Protein AF-X1IJT2-F1 (afdb_monomer)

Organism: NCBI:txid412755

Mean predicted aligned error: 4.29 Å

Nearest PDB structures (foldseek):
  3khc-assembly1_B  TM=4.965E-01  e=8.568E+00  Escherichia coli K-12
  6ptj-assembly1_5  TM=2.361E-01  e=4.503E+00  Saccharomyces cerevisiae
  6eyc-assembly1_5  TM=2.390E-01  e=5.367E+00  Saccharomyces cerevisiae S288C
  6xty-assembly1_4  TM=1.960E-01  e=7.189E+00  Homo sapiens

pLDDT: mean 89.98, std 10.16, range [47.41, 97.94]

Foldseek 3Di:
DWFQAKAKEWAWWAWKWWAFPPDPQIDIDGYDHPVPPDDDCCRPDNSVHTRDDDDPVGGTDMDTDGDPPPDPIDMDMDTDDDDDD

Solvent-accessible surface area (backbone atoms only —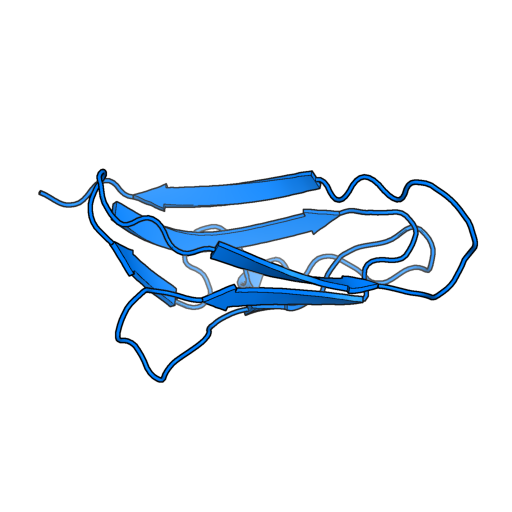 not comparable to full-atom values): 4932 Å² total; per-residue (Å²): 52,32,37,23,24,52,47,39,39,24,74,46,35,50,34,37,29,39,45,43,80,96,52,89,72,57,46,64,50,68,18,16,30,79,81,71,42,68,76,62,70,52,43,33,85,40,61,72,42,76,62,50,74,38,54,98,88,53,64,53,50,73,51,74,44,61,59,84,71,92,63,94,74,75,68,44,73,48,75,35,72,44,88,57,137

Structure (mmCIF, N/CA/C/O backbone):
data_AF-X1IJT2-F1
#
_entry.id   AF-X1IJT2-F1
#
loop_
_atom_site.group_PDB
_atom_site.id
_atom_site.type_symbol
_atom_site.label_atom_id
_atom_site.label_alt_id
_atom_site.label_comp_id
_atom_site.label_asym_id
_atom_site.label_entity_id
_atom_site.label_seq_id
_atom_site.pdbx_PDB_ins_code
_atom_site.Cartn_x
_atom_site.Cartn_y
_atom_site.Cartn_z
_atom_site.occupancy
_atom_site.B_iso_or_equiv
_atom_site.auth_seq_id
_atom_site.auth_comp_id
_atom_site.auth_asym_id
_atom_site.auth_atom_id
_atom_site.pdbx_PDB_model_num
ATOM 1 N N . TYR A 1 1 ? -11.327 1.355 9.375 1.00 97.12 1 TYR A N 1
ATOM 2 C CA . TYR A 1 1 ? -11.108 1.028 7.951 1.00 97.12 1 TYR A CA 1
ATOM 3 C C . TYR A 1 1 ? -10.199 -0.175 7.855 1.00 97.12 1 TYR A C 1
ATOM 5 O O . TYR A 1 1 ? -9.287 -0.288 8.660 1.00 97.12 1 TYR A O 1
ATOM 13 N N . GLN A 1 2 ? -10.439 -1.047 6.883 1.00 97.75 2 GLN A N 1
ATOM 14 C CA . GLN A 1 2 ? -9.550 -2.149 6.523 1.00 97.75 2 GLN A CA 1
ATOM 15 C C . GLN A 1 2 ? -8.938 -1.866 5.156 1.00 97.75 2 GLN A C 1
ATOM 17 O O . GLN A 1 2 ? -9.667 -1.523 4.222 1.00 97.75 2 GLN A O 1
ATOM 22 N N . VAL A 1 3 ? -7.624 -2.045 5.033 1.00 97.75 3 VAL A N 1
ATOM 23 C CA . VAL A 1 3 ? -6.968 -2.186 3.729 1.00 97.75 3 VAL A CA 1
ATOM 24 C C . VAL A 1 3 ? -7.074 -3.648 3.320 1.00 97.75 3 VAL A C 1
ATOM 26 O O . VAL A 1 3 ? -6.593 -4.521 4.039 1.00 97.75 3 VAL A O 1
ATOM 29 N N . VAL A 1 4 ? -7.693 -3.917 2.173 1.00 97.75 4 VAL A N 1
ATOM 30 C CA . VAL A 1 4 ? -7.857 -5.286 1.640 1.00 97.75 4 VAL A CA 1
ATOM 31 C C . VAL A 1 4 ? -7.172 -5.484 0.288 1.00 97.75 4 VAL A C 1
ATOM 33 O O . VAL A 1 4 ? -7.255 -6.541 -0.333 1.00 97.75 4 VAL A O 1
ATOM 36 N N . GLY A 1 5 ? -6.501 -4.450 -0.201 1.00 97.00 5 GLY A N 1
ATOM 37 C CA . GLY A 1 5 ? -5.770 -4.497 -1.451 1.00 97.00 5 GLY A CA 1
ATOM 38 C C . GLY A 1 5 ? -5.278 -3.123 -1.859 1.00 97.00 5 GLY A C 1
ATOM 39 O O . GLY A 1 5 ? -5.758 -2.095 -1.373 1.00 97.00 5 GLY A O 1
ATOM 40 N N . ALA A 1 6 ? -4.300 -3.105 -2.757 1.00 96.50 6 ALA A N 1
ATOM 41 C CA . ALA A 1 6 ? -3.806 -1.868 -3.337 1.00 96.50 6 ALA A CA 1
ATOM 42 C C . ALA A 1 6 ? -3.076 -2.098 -4.661 1.00 96.50 6 ALA A C 1
ATOM 44 O O . ALA A 1 6 ? -2.422 -3.117 -4.872 1.00 96.50 6 ALA A O 1
ATOM 45 N N . ARG A 1 7 ? -3.108 -1.108 -5.553 1.00 94.06 7 ARG A N 1
ATOM 46 C CA . ARG A 1 7 ? -2.270 -1.069 -6.757 1.00 94.06 7 ARG A CA 1
ATOM 47 C C . ARG A 1 7 ? -1.408 0.176 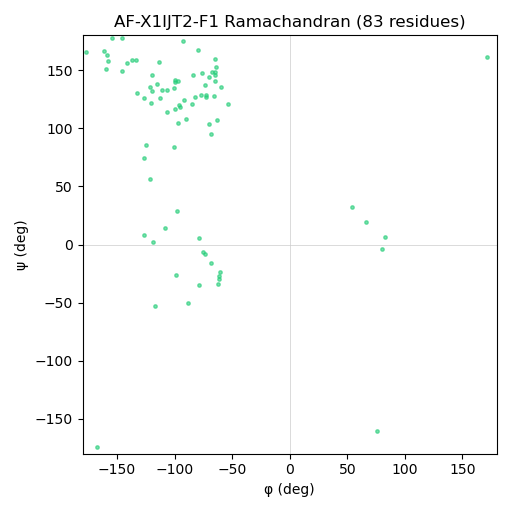-6.735 1.00 94.06 7 ARG A C 1
ATOM 49 O O . ARG A 1 7 ? -1.952 1.275 -6.765 1.00 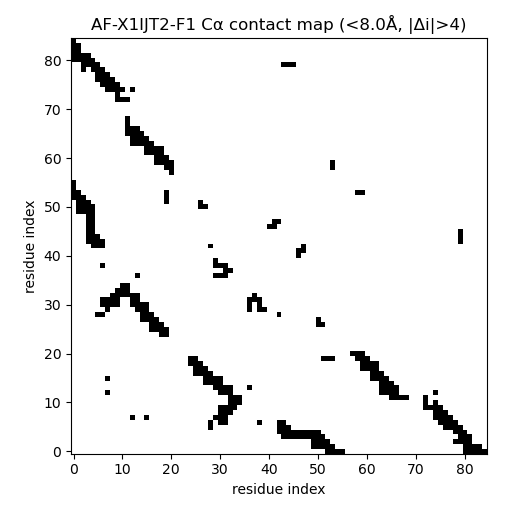94.06 7 ARG A O 1
ATOM 5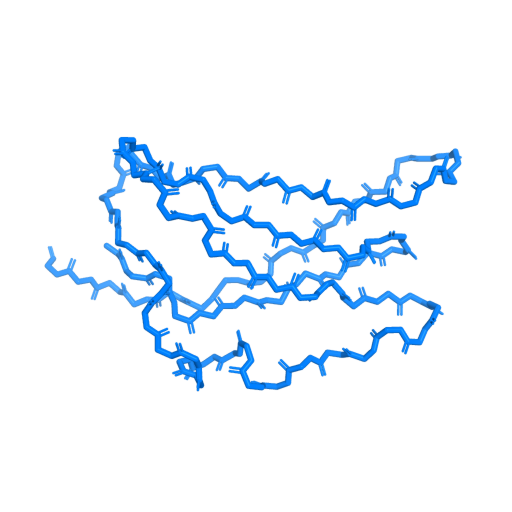6 N N . CYS A 1 8 ? -0.092 0.006 -6.780 1.00 92.94 8 CYS A N 1
ATOM 57 C CA . CYS A 1 8 ? 0.820 1.109 -7.046 1.00 92.94 8 CYS A CA 1
ATOM 58 C C . CYS A 1 8 ? 1.273 1.089 -8.511 1.00 92.94 8 CYS A C 1
ATOM 60 O O . CYS A 1 8 ? 1.624 0.030 -9.042 1.00 92.94 8 CYS A O 1
ATOM 62 N N . PHE A 1 9 ? 1.255 2.248 -9.164 1.00 91.25 9 PHE A N 1
ATOM 63 C CA . PHE A 1 9 ? 1.773 2.431 -10.513 1.00 91.25 9 PHE A CA 1
ATOM 64 C C . PHE A 1 9 ? 2.660 3.674 -10.596 1.00 91.25 9 PHE A C 1
ATOM 66 O O . PHE A 1 9 ? 2.255 4.743 -10.153 1.00 91.25 9 PHE A O 1
ATOM 73 N N . SER A 1 10 ? 3.856 3.524 -11.164 1.00 89.19 10 SER A N 1
ATOM 74 C CA . SER A 1 10 ? 4.801 4.614 -11.455 1.00 89.19 10 SER A CA 1
ATOM 75 C C . SER A 1 10 ? 5.814 4.153 -12.499 1.00 89.19 10 SER A C 1
ATOM 77 O O . SER A 1 10 ? 5.948 2.951 -12.726 1.00 89.19 10 SER A O 1
ATOM 79 N N . ALA A 1 11 ? 6.589 5.063 -13.093 1.00 87.69 11 ALA A N 1
ATOM 80 C CA . ALA A 1 11 ? 7.598 4.683 -14.082 1.00 87.69 11 ALA A CA 1
ATOM 81 C C . ALA A 1 11 ? 8.686 3.766 -13.494 1.00 87.69 11 ALA A C 1
ATOM 83 O O . ALA A 1 11 ? 9.158 2.869 -14.193 1.00 87.69 11 ALA A O 1
ATOM 84 N N . THR A 1 12 ? 9.056 3.953 -12.219 1.00 87.81 12 THR A N 1
ATOM 85 C CA . THR A 1 12 ? 10.172 3.213 -11.604 1.00 87.81 12 THR A CA 1
ATOM 86 C C . THR A 1 12 ? 9.835 2.484 -10.307 1.00 87.81 12 THR A C 1
ATOM 88 O O . THR A 1 12 ? 10.736 1.958 -9.651 1.00 87.81 12 THR A O 1
ATOM 91 N N . VAL A 1 13 ? 8.559 2.416 -9.916 1.00 89.50 13 VAL A N 1
ATOM 92 C CA . VAL A 1 13 ? 8.173 1.711 -8.687 1.00 89.50 13 VAL A CA 1
ATOM 93 C C . VAL A 1 13 ? 8.468 0.213 -8.795 1.00 89.50 13 VAL A C 1
ATOM 95 O O . VAL A 1 13 ? 8.267 -0.406 -9.842 1.00 89.50 13 VAL A O 1
ATO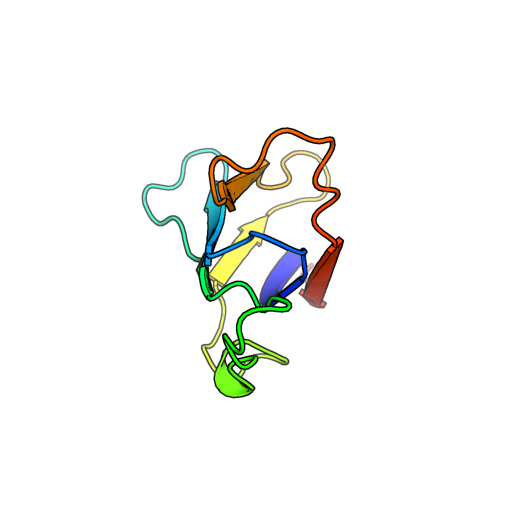M 98 N N . VAL A 1 14 ? 8.949 -0.361 -7.694 1.00 89.75 14 VAL A N 1
ATOM 99 C CA . VAL A 1 14 ? 9.257 -1.789 -7.556 1.00 89.75 14 VAL A CA 1
ATOM 100 C C . VAL A 1 14 ? 8.373 -2.414 -6.482 1.00 89.75 14 VAL A C 1
ATOM 102 O O . VAL A 1 14 ? 7.683 -3.395 -6.744 1.00 89.75 14 VAL A O 1
ATOM 105 N N . LEU A 1 15 ? 8.351 -1.828 -5.283 1.00 92.56 15 LEU A N 1
ATOM 106 C CA . LEU A 1 15 ? 7.569 -2.310 -4.141 1.00 92.56 15 LEU A CA 1
ATOM 107 C C . LEU A 1 15 ? 6.895 -1.145 -3.429 1.00 92.56 15 LEU A C 1
ATOM 109 O O . LEU A 1 15 ? 7.357 -0.006 -3.492 1.00 92.56 15 LEU A O 1
ATOM 113 N N . PHE A 1 16 ? 5.850 -1.457 -2.678 1.00 94.56 16 PHE A N 1
ATOM 114 C CA . PHE A 1 16 ? 5.278 -0.549 -1.697 1.00 94.56 16 PHE A CA 1
ATOM 115 C C . PHE A 1 16 ? 4.852 -1.326 -0.454 1.00 94.56 16 PHE A C 1
ATOM 117 O O . PHE A 1 16 ? 4.578 -2.526 -0.533 1.00 94.56 16 PHE A O 1
ATOM 124 N N . ARG A 1 17 ? 4.776 -0.647 0.690 1.00 97.12 17 ARG A N 1
ATOM 125 C CA . ARG A 1 17 ? 4.234 -1.218 1.930 1.00 97.12 17 ARG A CA 1
ATOM 126 C C . ARG A 1 17 ? 3.505 -0.172 2.757 1.00 97.12 17 ARG A C 1
ATOM 128 O O . ARG A 1 17 ? 3.896 0.992 2.767 1.00 97.12 17 ARG A O 1
ATOM 135 N N . PHE A 1 18 ? 2.497 -0.613 3.492 1.00 97.81 18 PHE A N 1
ATOM 136 C CA . PHE A 1 18 ? 1.840 0.171 4.527 1.00 97.81 18 PHE A CA 1
ATOM 137 C C . PHE A 1 18 ? 2.608 0.065 5.837 1.00 97.81 18 PHE A C 1
ATOM 139 O O . PHE A 1 18 ? 3.155 -0.986 6.178 1.00 97.81 18 PHE A O 1
ATOM 146 N N . VAL A 1 19 ? 2.605 1.155 6.593 1.00 97.75 19 VAL A N 1
ATOM 147 C CA . VAL A 1 19 ? 3.208 1.239 7.920 1.00 97.75 19 VAL A CA 1
ATOM 148 C C . VAL A 1 19 ? 2.135 1.719 8.902 1.00 97.75 19 VAL A C 1
ATOM 150 O O . VAL A 1 19 ? 2.000 2.923 9.126 1.00 97.75 19 VAL A O 1
ATOM 153 N N . PRO A 1 20 ? 1.318 0.799 9.449 1.00 97.00 20 PRO A N 1
ATOM 154 C CA . PRO A 1 20 ? 0.335 1.139 10.470 1.00 97.00 20 PRO A CA 1
ATOM 155 C C . PRO A 1 20 ? 1.024 1.552 11.775 1.00 97.00 20 PRO A C 1
ATOM 157 O O . PRO A 1 20 ? 2.116 1.082 12.103 1.00 97.00 20 PRO A O 1
ATOM 160 N N . ILE A 1 21 ? 0.395 2.458 12.519 1.00 96.50 21 ILE A N 1
ATOM 161 C CA . ILE A 1 21 ? 0.948 2.990 13.767 1.00 96.50 21 ILE A CA 1
ATOM 162 C C . ILE A 1 21 ? 0.866 1.915 14.856 1.00 96.50 21 ILE A C 1
ATOM 164 O O . ILE A 1 21 ? -0.196 1.357 15.096 1.00 96.50 21 ILE A O 1
ATOM 168 N N . GLY A 1 22 ? 1.987 1.640 15.528 1.00 93.75 22 GLY A N 1
ATOM 169 C CA . GLY A 1 22 ? 2.048 0.670 16.630 1.00 93.75 22 GLY A CA 1
ATOM 170 C C . GLY A 1 22 ? 2.131 -0.799 16.203 1.00 93.75 22 GLY A C 1
ATOM 171 O O . GLY A 1 22 ? 2.334 -1.654 17.059 1.00 93.75 22 GLY A O 1
ATOM 172 N N . GLU A 1 23 ? 2.058 -1.094 14.903 1.00 93.00 23 GLU A N 1
ATOM 173 C CA . GLU A 1 23 ? 2.055 -2.463 14.385 1.00 93.00 23 GLU A CA 1
ATOM 174 C C . GLU A 1 23 ? 3.428 -2.912 13.872 1.00 93.00 23 GLU A C 1
ATOM 176 O O . GLU A 1 23 ? 4.163 -2.177 13.200 1.00 93.00 23 GLU A O 1
ATOM 181 N N . ALA A 1 24 ? 3.771 -4.171 14.154 1.00 93.94 24 ALA A N 1
ATOM 182 C CA . ALA A 1 24 ? 4.988 -4.792 13.634 1.00 93.94 24 ALA A CA 1
ATOM 183 C C . ALA A 1 24 ? 4.826 -5.243 12.172 1.00 93.94 24 ALA A C 1
A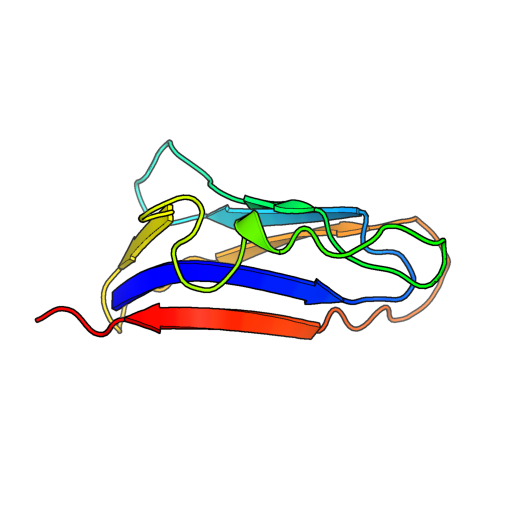TOM 185 O O . ALA A 1 24 ? 5.779 -5.179 11.391 1.00 93.94 24 ALA A O 1
ATOM 186 N N . HIS A 1 25 ? 3.625 -5.690 11.794 1.00 94.62 25 HIS A N 1
ATOM 187 C CA . HIS A 1 25 ? 3.336 -6.166 10.446 1.00 94.62 25 HIS A CA 1
ATOM 188 C C . HIS A 1 25 ? 3.162 -4.990 9.473 1.00 94.62 25 HIS A C 1
ATOM 190 O O . HIS A 1 25 ? 2.403 -4.057 9.728 1.00 94.62 25 HIS A O 1
ATOM 196 N N . ARG A 1 26 ? 3.880 -5.033 8.344 1.00 96.56 26 ARG A N 1
ATOM 197 C CA . ARG A 1 26 ? 3.929 -3.958 7.337 1.00 96.56 26 ARG A CA 1
ATOM 198 C C . ARG A 1 26 ? 3.595 -4.521 5.956 1.00 96.56 26 ARG A C 1
ATOM 200 O O . ARG A 1 26 ? 4.509 -4.763 5.163 1.00 96.56 26 ARG A O 1
ATOM 207 N N . PRO A 1 27 ? 2.311 -4.822 5.706 1.00 96.50 27 PRO A N 1
ATOM 208 C CA . PRO A 1 27 ? 1.865 -5.480 4.484 1.00 96.50 27 PRO A CA 1
ATOM 209 C C . PRO A 1 27 ? 2.136 -4.601 3.265 1.00 96.50 27 PRO A C 1
ATOM 211 O O . PRO A 1 27 ? 2.152 -3.373 3.352 1.00 96.50 27 PRO A O 1
ATOM 214 N N . GLY A 1 28 ? 2.309 -5.219 2.106 1.00 95.56 28 GLY A N 1
ATOM 215 C CA . GLY A 1 28 ? 2.646 -4.511 0.883 1.00 95.56 28 GLY A CA 1
ATOM 216 C C . GLY A 1 28 ? 2.489 -5.378 -0.351 1.00 95.56 28 GLY A C 1
ATOM 217 O O . GLY A 1 28 ? 2.020 -6.513 -0.274 1.00 95.56 28 GLY A O 1
ATOM 218 N N . GLY A 1 29 ? 2.901 -4.839 -1.491 1.00 94.00 29 GLY A N 1
ATOM 219 C CA . GLY A 1 29 ? 2.790 -5.532 -2.766 1.00 94.00 29 GLY A CA 1
ATOM 220 C C . GLY A 1 29 ? 3.823 -5.078 -3.786 1.00 94.00 29 GLY A C 1
ATOM 221 O O . GLY A 1 29 ? 4.619 -4.163 -3.546 1.00 94.00 29 GLY A O 1
ATOM 222 N N . LEU A 1 30 ? 3.789 -5.731 -4.948 1.00 92.88 30 LEU A N 1
ATOM 223 C CA . LEU A 1 30 ? 4.578 -5.304 -6.095 1.00 92.88 30 LEU A CA 1
ATOM 224 C C . LEU A 1 30 ? 3.967 -4.036 -6.696 1.00 92.88 30 LEU A C 1
ATOM 226 O O . LEU A 1 30 ? 2.745 -3.913 -6.851 1.00 92.88 30 LEU A O 1
ATOM 230 N N . GLY A 1 31 ? 4.834 -3.093 -7.046 1.00 91.19 31 GLY A N 1
ATOM 231 C CA . GLY A 1 31 ? 4.477 -1.975 -7.904 1.00 91.19 31 GLY A CA 1
ATOM 232 C C . GLY A 1 31 ? 4.383 -2.432 -9.357 1.00 91.19 31 GLY A C 1
ATOM 233 O O . GLY A 1 31 ? 5.106 -3.325 -9.779 1.00 91.19 31 GLY A O 1
ATOM 234 N N . SER A 1 32 ? 3.495 -1.811 -10.125 1.00 89.12 32 SER A N 1
ATOM 235 C CA . SER A 1 32 ? 3.452 -1.972 -11.581 1.00 89.12 32 SER A CA 1
ATOM 236 C C . SER A 1 32 ? 4.134 -0.793 -12.263 1.00 89.12 32 SER A C 1
ATOM 238 O O . SER A 1 32 ? 3.998 0.337 -11.797 1.00 89.12 32 SER A O 1
ATOM 240 N N . ASN A 1 33 ? 4.876 -1.034 -13.341 1.00 85.00 33 ASN A N 1
ATOM 241 C CA . ASN A 1 33 ? 5.675 0.010 -13.984 1.00 85.00 33 ASN A CA 1
ATOM 242 C C . ASN A 1 33 ? 5.761 -0.149 -15.509 1.00 85.00 33 ASN A C 1
ATOM 244 O O . ASN A 1 33 ? 5.209 -1.086 -16.083 1.00 85.00 33 ASN A O 1
ATOM 248 N N . LEU A 1 34 ? 6.445 0.796 -16.163 1.00 76.94 34 LEU A N 1
ATOM 249 C CA . LEU A 1 34 ? 6.667 0.799 -17.617 1.00 76.94 34 LEU A CA 1
ATOM 250 C C . LEU A 1 34 ? 7.702 -0.245 -18.079 1.00 76.94 34 LEU A C 1
ATOM 252 O O . LEU A 1 34 ? 7.873 -0.441 -19.277 1.00 76.94 34 LEU A O 1
ATOM 256 N N . LEU A 1 35 ? 8.388 -0.905 -17.142 1.00 70.25 35 LEU A N 1
ATOM 257 C CA . LEU A 1 35 ? 9.407 -1.931 -17.380 1.00 70.25 35 LEU A CA 1
ATOM 258 C C . LEU A 1 35 ? 8.830 -3.353 -17.253 1.00 70.25 35 LEU A C 1
ATOM 260 O O . LEU A 1 35 ? 9.541 -4.284 -16.883 1.00 70.25 35 LEU A O 1
ATOM 264 N N . ASP A 1 36 ? 7.539 -3.516 -17.548 1.00 68.31 36 ASP A N 1
ATOM 265 C CA . ASP A 1 36 ? 6.831 -4.802 -17.573 1.00 68.31 36 ASP A CA 1
ATOM 266 C C . ASP A 1 36 ? 6.670 -5.525 -16.220 1.00 68.31 36 ASP A C 1
ATOM 268 O O . ASP A 1 36 ? 6.317 -6.710 -16.189 1.00 68.31 36 ASP A O 1
ATOM 272 N N . ILE A 1 37 ? 6.806 -4.837 -15.074 1.00 69.44 37 ILE A N 1
ATOM 273 C CA . ILE A 1 37 ? 6.288 -5.413 -13.821 1.00 69.44 37 ILE A CA 1
ATOM 274 C C . ILE A 1 37 ? 4.758 -5.383 -13.877 1.00 69.44 37 ILE A C 1
ATOM 276 O O . ILE A 1 37 ? 4.113 -4.341 -13.721 1.00 69.44 37 ILE A O 1
ATOM 280 N N . LYS A 1 38 ? 4.172 -6.555 -14.137 1.00 71.19 38 LYS A N 1
ATOM 281 C CA . LYS A 1 38 ? 2.723 -6.732 -14.237 1.00 71.19 38 LYS A CA 1
ATOM 282 C C . LYS A 1 38 ? 2.064 -6.582 -12.871 1.00 71.19 38 LYS A C 1
ATOM 284 O O . LYS A 1 38 ? 2.597 -6.991 -11.843 1.00 71.19 38 LYS A O 1
ATOM 289 N N . THR A 1 39 ? 0.869 -6.000 -12.880 1.00 70.06 39 THR A N 1
ATOM 290 C CA . THR A 1 39 ? -0.003 -5.962 -11.705 1.00 70.06 39 THR A CA 1
ATOM 291 C C . THR A 1 39 ? -0.340 -7.386 -11.262 1.00 70.06 39 THR A C 1
ATOM 293 O O . THR A 1 39 ? -0.657 -8.229 -12.098 1.00 70.06 39 THR A O 1
ATOM 296 N N . ILE A 1 40 ? -0.276 -7.653 -9.956 1.00 84.75 40 ILE A N 1
ATOM 297 C CA . ILE A 1 40 ? -0.751 -8.913 -9.379 1.00 84.75 40 ILE A CA 1
ATOM 298 C C . ILE A 1 40 ? -2.218 -8.727 -9.005 1.00 84.75 40 ILE A C 1
ATOM 300 O O . ILE A 1 40 ? -2.524 -8.055 -8.025 1.00 84.75 40 ILE A O 1
ATOM 304 N N . ASP A 1 41 ? -3.132 -9.343 -9.749 1.00 88.25 41 ASP A N 1
ATOM 305 C CA . ASP A 1 41 ? -4.571 -9.194 -9.491 1.00 88.25 41 ASP A CA 1
ATOM 306 C C . ASP A 1 41 ? -4.979 -9.693 -8.099 1.00 88.25 41 ASP A C 1
ATOM 308 O O . ASP A 1 41 ? -5.878 -9.134 -7.477 1.00 88.25 41 ASP A O 1
ATOM 312 N N . LEU A 1 42 ? -4.259 -10.678 -7.554 1.00 91.88 42 LEU A N 1
ATOM 313 C CA . LEU A 1 42 ? -4.513 -11.205 -6.212 1.00 91.88 42 LEU A CA 1
ATOM 314 C C . LEU A 1 42 ? -4.332 -10.142 -5.112 1.00 91.88 42 LEU A C 1
ATOM 316 O O . LEU A 1 42 ? -4.984 -10.218 -4.076 1.00 91.88 42 LEU A O 1
ATOM 320 N N . GLN A 1 43 ? -3.497 -9.121 -5.338 1.00 95.00 43 GLN A N 1
ATOM 321 C CA . GLN A 1 43 ? -3.256 -8.045 -4.368 1.00 95.00 43 GLN A CA 1
ATOM 322 C C . GLN A 1 43 ? -4.389 -6.991 -4.349 1.00 95.00 43 GLN A C 1
ATOM 324 O O . GLN A 1 43 ? -4.275 -5.959 -3.685 1.00 95.00 43 GLN A O 1
ATOM 329 N N . ARG A 1 44 ? -5.470 -7.229 -5.103 1.00 94.69 44 ARG A N 1
ATOM 330 C CA . ARG A 1 44 ? -6.643 -6.361 -5.235 1.00 94.69 44 ARG A CA 1
ATOM 331 C C . ARG A 1 44 ? -7.883 -7.002 -4.640 1.00 94.69 44 ARG A C 1
ATOM 333 O O . ARG A 1 44 ? -7.985 -8.222 -4.545 1.00 94.69 44 ARG A O 1
ATOM 340 N N . SER A 1 45 ? -8.844 -6.156 -4.284 1.00 94.56 45 SER A N 1
ATOM 341 C CA . SER A 1 45 ? -10.224 -6.556 -3.990 1.00 94.56 45 SER A CA 1
ATOM 342 C C . SER A 1 45 ? -10.351 -7.667 -2.933 1.00 94.56 45 SER A C 1
ATOM 344 O O . SER A 1 45 ? -11.263 -8.484 -3.009 1.00 94.56 45 SER A O 1
ATOM 346 N N . GLY A 1 46 ? -9.446 -7.715 -1.947 1.00 95.19 46 GLY A N 1
ATOM 347 C CA . GLY A 1 46 ? -9.467 -8.716 -0.877 1.00 95.19 46 GLY A CA 1
ATOM 348 C C . GLY A 1 46 ? -8.849 -10.070 -1.219 1.00 95.19 46 GLY A C 1
ATOM 349 O O . GLY A 1 46 ? -8.909 -10.968 -0.383 1.00 95.19 46 GLY A O 1
ATOM 350 N N . GLY A 1 47 ? -8.225 -10.240 -2.391 1.00 95.19 47 GLY A N 1
ATOM 351 C CA . GLY A 1 47 ? -7.658 -11.527 -2.817 1.00 95.19 47 GLY A CA 1
ATOM 352 C C . GLY A 1 47 ? -6.565 -12.088 -1.894 1.00 95.19 47 GLY A C 1
ATOM 353 O O . GLY A 1 47 ? -6.381 -13.301 -1.836 1.00 95.19 47 GLY A O 1
ATOM 354 N N . LEU A 1 48 ? -5.887 -11.226 -1.126 1.00 95.56 48 LEU A N 1
ATOM 355 C CA . LEU A 1 48 ? -4.896 -11.594 -0.102 1.00 95.56 48 LEU A CA 1
ATOM 356 C C . LEU A 1 48 ? -5.394 -11.383 1.342 1.00 95.56 48 LEU A C 1
ATOM 358 O O . LEU A 1 48 ? -4.597 -11.399 2.277 1.00 95.56 48 LEU A O 1
ATOM 362 N N . GLY A 1 49 ? -6.698 -11.180 1.539 1.00 96.12 49 GLY A N 1
ATOM 363 C CA . GLY A 1 49 ? -7.285 -10.906 2.851 1.00 96.12 49 GLY A CA 1
ATOM 364 C C . GLY A 1 49 ? -7.042 -9.479 3.355 1.00 96.12 49 GLY A C 1
ATOM 365 O O . GLY A 1 49 ? -6.774 -8.560 2.580 1.00 96.12 49 GLY A O 1
ATOM 366 N N . VAL A 1 50 ? -7.179 -9.287 4.670 1.00 97.31 50 VAL A N 1
ATOM 367 C CA . VAL A 1 50 ? -6.994 -7.988 5.339 1.00 97.31 50 VAL A CA 1
ATOM 368 C C . VAL A 1 50 ? -5.511 -7.740 5.586 1.00 97.31 50 VAL A C 1
ATOM 370 O O . VAL A 1 50 ? -4.818 -8.570 6.168 1.00 97.31 50 VAL A O 1
ATOM 373 N N . TRP A 1 51 ? -5.023 -6.586 5.143 1.00 97.06 51 TRP A N 1
ATOM 374 C CA . TRP A 1 51 ? -3.620 -6.200 5.262 1.00 97.06 51 TRP A CA 1
ATOM 375 C C . TRP A 1 51 ? -3.374 -5.493 6.593 1.00 97.06 51 TRP A C 1
ATOM 377 O O . TRP A 1 51 ? -2.456 -5.850 7.333 1.00 97.06 51 TRP A O 1
ATOM 387 N N . CYS A 1 52 ? -4.207 -4.500 6.902 1.00 96.81 52 CYS A N 1
ATOM 388 C CA . CYS A 1 52 ? -4.203 -3.789 8.174 1.00 96.81 52 CYS A CA 1
ATOM 389 C C . CYS A 1 52 ? -5.550 -3.109 8.437 1.00 96.81 52 CYS A C 1
ATOM 391 O O . CYS A 1 52 ? -6.348 -2.889 7.518 1.00 96.81 52 CYS A O 1
ATOM 393 N N . GLU A 1 53 ? -5.766 -2.743 9.698 1.00 96.50 53 GLU A N 1
ATOM 394 C CA . GLU A 1 53 ? -6.913 -1.965 10.157 1.00 96.50 53 GLU A CA 1
ATOM 395 C C . GLU A 1 53 ? -6.442 -0.651 10.784 1.00 96.50 53 GLU A C 1
ATOM 397 O O . GLU A 1 53 ? -5.366 -0.594 11.375 1.00 96.50 53 GLU A O 1
ATOM 402 N N . PHE A 1 54 ? -7.224 0.415 10.625 1.00 95.81 54 PHE A N 1
ATOM 403 C CA . PHE A 1 54 ? -6.908 1.741 11.165 1.00 95.81 54 PHE A CA 1
ATOM 404 C C . PHE A 1 54 ? -8.166 2.607 11.314 1.00 95.81 54 PHE A C 1
ATOM 406 O O . PHE A 1 54 ? -9.172 2.382 10.629 1.00 95.81 54 PHE A O 1
ATOM 413 N N . ASP A 1 55 ? -8.128 3.619 12.181 1.00 95.06 55 ASP A N 1
ATOM 414 C CA . ASP A 1 55 ? -9.201 4.613 12.316 1.00 95.06 55 ASP A CA 1
ATOM 415 C C . ASP A 1 55 ? -8.958 5.863 11.445 1.00 95.06 55 ASP A C 1
ATOM 417 O O . ASP A 1 55 ? -7.934 6.014 10.792 1.00 95.06 55 ASP A O 1
ATOM 421 N N . GLN A 1 56 ? -9.917 6.788 11.403 1.00 93.88 56 GLN A N 1
ATOM 422 C CA . GLN A 1 56 ? -9.817 7.995 10.566 1.00 93.88 56 GLN A CA 1
ATOM 423 C C . GLN A 1 56 ? -8.747 9.011 11.006 1.00 93.88 56 GLN A C 1
ATOM 425 O O . GLN A 1 56 ? -8.429 9.920 10.244 1.00 93.88 56 GLN A O 1
ATOM 430 N N . ILE A 1 57 ? -8.238 8.901 12.232 1.00 95.50 57 ILE A N 1
ATOM 431 C CA . ILE A 1 57 ? -7.301 9.849 12.849 1.00 95.50 57 ILE A CA 1
ATOM 432 C C . ILE A 1 57 ? -5.863 9.325 12.738 1.00 95.50 57 ILE A C 1
ATOM 434 O O . ILE A 1 57 ? -4.919 10.110 12.687 1.00 95.50 57 ILE A O 1
ATOM 438 N N . THR A 1 58 ? -5.692 8.006 12.655 1.00 95.62 58 THR A N 1
ATOM 439 C CA . THR A 1 58 ? -4.397 7.317 12.659 1.00 95.62 58 THR A CA 1
ATOM 440 C C . THR A 1 58 ? -4.175 6.462 11.400 1.00 95.62 58 THR A C 1
ATOM 442 O O . THR A 1 58 ? -3.919 5.260 11.494 1.00 95.62 58 THR A O 1
ATOM 445 N N . PRO A 1 59 ? -4.251 7.043 10.185 1.00 96.19 59 PRO A N 1
ATOM 446 C CA . PRO A 1 59 ? -4.021 6.283 8.964 1.00 96.19 59 PRO A CA 1
ATOM 447 C C . PRO A 1 59 ? -2.574 5.776 8.859 1.00 96.19 59 PRO A C 1
ATOM 449 O O . PRO A 1 59 ? -1.646 6.449 9.321 1.00 96.19 59 PRO A O 1
ATOM 452 N N . PRO A 1 60 ? -2.349 4.614 8.216 1.00 97.31 60 PRO A N 1
ATOM 453 C CA . PRO A 1 60 ? -1.004 4.133 7.936 1.00 97.31 60 PRO A CA 1
ATOM 454 C C . PRO A 1 60 ? -0.296 5.074 6.956 1.00 97.31 60 PRO A C 1
ATOM 456 O O . PRO A 1 60 ? -0.913 5.592 6.021 1.00 97.31 60 PRO A O 1
ATOM 459 N N . SER A 1 61 ? 1.018 5.234 7.109 1.00 96.88 61 SER A N 1
ATOM 460 C CA . SER A 1 61 ? 1.838 5.794 6.032 1.00 96.88 61 SER A CA 1
ATOM 461 C C . SER A 1 61 ? 2.147 4.724 4.980 1.00 96.88 61 SER A C 1
ATOM 463 O O . SER A 1 61 ? 1.911 3.529 5.193 1.00 96.88 61 SER A O 1
ATOM 465 N N . VAL A 1 62 ? 2.666 5.148 3.826 1.00 96.19 62 VAL A N 1
ATOM 466 C CA . VAL A 1 62 ? 3.079 4.245 2.747 1.00 96.19 62 VAL A CA 1
ATOM 467 C C . VAL A 1 62 ? 4.518 4.539 2.358 1.00 96.19 62 VAL A C 1
ATOM 469 O O . VAL A 1 62 ? 4.852 5.672 2.018 1.00 96.19 62 VAL A O 1
ATOM 472 N N . ASP A 1 63 ? 5.347 3.498 2.374 1.00 95.25 63 ASP A N 1
ATOM 473 C CA . ASP A 1 63 ? 6.707 3.541 1.845 1.00 95.25 63 ASP A CA 1
ATOM 474 C C . ASP A 1 63 ? 6.717 2.979 0.420 1.00 95.25 63 ASP A C 1
ATOM 476 O O . ASP A 1 63 ? 6.090 1.950 0.149 1.00 95.25 63 ASP A O 1
ATOM 480 N N . PHE A 1 64 ? 7.504 3.592 -0.465 1.00 92.00 64 PHE A N 1
ATOM 481 C CA . PHE A 1 64 ? 7.722 3.120 -1.833 1.00 92.00 64 PHE A CA 1
ATOM 482 C C . PHE A 1 64 ? 9.203 2.822 -2.064 1.00 92.00 64 PHE A C 1
ATOM 484 O O . PHE A 1 64 ? 10.066 3.651 -1.776 1.00 92.00 64 PHE A O 1
ATOM 491 N N . LEU A 1 65 ? 9.494 1.655 -2.638 1.00 90.81 65 LEU A N 1
ATOM 492 C CA . LEU A 1 65 ? 10.797 1.345 -3.214 1.00 90.81 65 LEU A CA 1
ATOM 493 C C . LEU A 1 65 ? 10.732 1.624 -4.713 1.00 90.81 65 LEU A C 1
ATOM 495 O O . LEU A 1 65 ? 9.935 1.005 -5.423 1.00 90.81 65 LEU A O 1
ATOM 499 N N . LYS A 1 66 ? 11.580 2.531 -5.193 1.00 86.06 66 LYS A N 1
ATOM 500 C CA . LYS A 1 66 ? 11.630 2.941 -6.597 1.00 86.06 66 LYS A CA 1
ATOM 501 C C . LYS A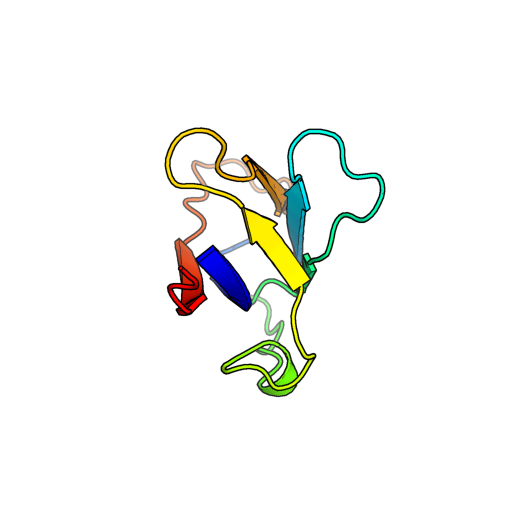 1 66 ? 13.056 2.976 -7.138 1.00 86.06 66 LYS A C 1
ATOM 503 O O . LYS A 1 66 ? 14.014 3.053 -6.368 1.00 86.06 66 LYS A O 1
ATOM 508 N N . GLY A 1 67 ? 13.181 2.896 -8.459 1.00 82.12 67 GLY A N 1
ATOM 509 C CA . GLY A 1 67 ? 14.449 3.039 -9.164 1.00 82.12 67 GLY A CA 1
ATOM 510 C C . GLY A 1 67 ? 15.044 4.445 -9.027 1.00 82.12 67 GLY A C 1
ATOM 511 O O . GLY A 1 67 ? 14.356 5.416 -8.729 1.00 82.12 67 GLY A O 1
ATOM 512 N N . ILE A 1 68 ? 16.353 4.547 -9.262 1.00 72.50 68 ILE A N 1
ATOM 513 C CA . ILE A 1 68 ? 17.151 5.775 -9.086 1.00 72.50 68 ILE A CA 1
ATOM 514 C C . ILE A 1 68 ? 16.941 6.822 -10.198 1.00 72.50 68 ILE A C 1
ATOM 516 O O . ILE A 1 68 ? 17.488 7.918 -10.092 1.00 72.50 68 ILE A O 1
ATOM 520 N N . ALA A 1 69 ? 16.188 6.517 -11.266 1.00 64.19 69 ALA A N 1
ATOM 521 C CA . ALA A 1 69 ? 16.106 7.390 -12.440 1.00 64.19 69 ALA A CA 1
ATOM 522 C C . ALA A 1 69 ? 15.703 8.824 -12.044 1.00 64.19 69 ALA A C 1
ATOM 524 O O . ALA A 1 69 ? 14.674 9.051 -11.410 1.00 64.19 69 ALA A O 1
ATOM 525 N N . ALA A 1 70 ? 16.582 9.770 -12.384 1.00 47.41 70 ALA A N 1
ATOM 526 C CA . ALA A 1 70 ? 16.589 11.139 -11.894 1.00 47.41 70 ALA A CA 1
ATOM 527 C C . ALA A 1 70 ? 15.383 11.938 -12.412 1.00 47.41 70 ALA A C 1
ATOM 529 O O . ALA A 1 70 ? 15.414 12.499 -13.505 1.00 47.41 70 ALA A O 1
ATOM 530 N N . GLY A 1 71 ? 14.319 11.994 -11.618 1.00 63.91 71 GLY A N 1
ATOM 531 C CA . GLY A 1 71 ? 13.138 12.808 -11.879 1.00 63.91 71 GLY A CA 1
ATOM 532 C C . GLY A 1 71 ? 12.115 12.710 -10.749 1.00 63.91 71 GLY A C 1
ATOM 533 O O . GLY A 1 71 ? 12.197 11.822 -9.894 1.00 63.91 71 GLY A O 1
ATOM 534 N N . ALA A 1 72 ? 11.153 13.635 -10.741 1.00 63.81 72 ALA A N 1
ATOM 535 C CA . ALA A 1 72 ? 9.929 13.468 -9.967 1.00 63.81 72 ALA A CA 1
ATOM 536 C C . ALA A 1 72 ? 9.194 12.240 -10.527 1.00 63.81 72 ALA A C 1
ATOM 538 O O . ALA A 1 72 ? 8.712 12.255 -11.655 1.00 63.81 72 ALA A O 1
ATOM 539 N N . ASP A 1 73 ? 9.220 11.145 -9.773 1.00 71.88 73 ASP A N 1
ATOM 540 C CA . ASP A 1 73 ? 8.419 9.956 -10.047 1.00 71.88 73 ASP A CA 1
ATOM 541 C C . ASP A 1 73 ? 7.219 10.059 -9.109 1.00 71.8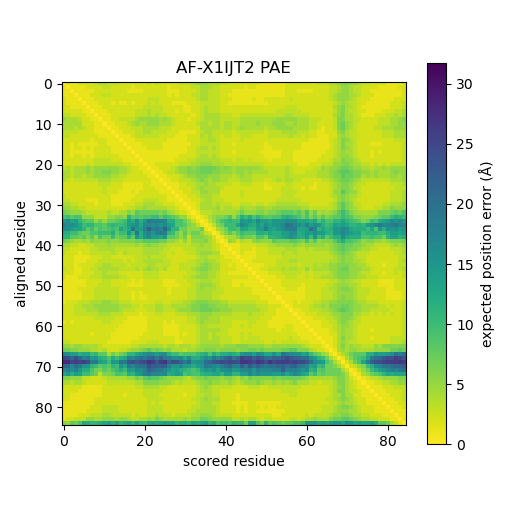8 73 ASP A C 1
ATOM 543 O O . ASP A 1 73 ? 7.419 10.098 -7.888 1.00 71.88 73 ASP A O 1
ATOM 547 N N . ASP A 1 74 ? 6.029 10.182 -9.697 1.00 84.94 74 ASP A N 1
ATOM 548 C CA . ASP A 1 74 ? 4.753 10.434 -9.026 1.00 84.94 74 ASP A CA 1
ATOM 549 C C . ASP A 1 74 ? 3.966 9.115 -8.902 1.00 84.94 74 ASP A C 1
ATOM 551 O O . ASP A 1 74 ? 3.135 8.804 -9.764 1.00 84.94 74 ASP A O 1
ATOM 555 N N . PRO A 1 75 ? 4.223 8.290 -7.864 1.00 87.50 75 PRO A N 1
ATOM 556 C CA . PRO A 1 75 ? 3.541 7.016 -7.712 1.00 87.50 75 PRO A CA 1
ATOM 557 C C . PRO A 1 75 ? 2.053 7.228 -7.445 1.00 87.50 75 PRO A C 1
ATOM 559 O O . PRO A 1 75 ? 1.652 7.911 -6.502 1.00 87.50 75 PRO A O 1
ATOM 562 N N . VAL A 1 76 ? 1.221 6.560 -8.238 1.00 91.69 76 VAL A N 1
ATOM 563 C CA . VAL A 1 76 ? -0.228 6.521 -8.048 1.00 91.69 76 VAL A CA 1
ATOM 564 C C . VAL A 1 76 ? -0.583 5.267 -7.260 1.00 91.69 76 VAL A C 1
ATOM 566 O O . VAL A 1 76 ? -0.353 4.148 -7.725 1.00 91.69 76 VAL A O 1
ATOM 569 N N . LEU A 1 77 ? -1.163 5.444 -6.074 1.00 93.94 77 LEU A N 1
ATOM 570 C CA . LEU A 1 77 ? -1.649 4.354 -5.231 1.00 93.94 77 LEU A CA 1
ATOM 571 C C . LEU A 1 77 ? -3.181 4.306 -5.252 1.00 93.94 77 LEU A C 1
ATOM 573 O O . LEU A 1 77 ? -3.848 5.200 -4.741 1.00 93.94 77 LEU A O 1
ATOM 577 N N . HIS A 1 78 ? -3.735 3.233 -5.804 1.00 94.81 78 HIS A N 1
ATOM 578 C CA . HIS A 1 78 ? -5.153 2.907 -5.685 1.00 94.81 78 HIS A CA 1
ATOM 579 C C . HIS A 1 78 ? -5.350 1.995 -4.477 1.00 94.81 78 HIS A C 1
ATOM 581 O O . HIS A 1 78 ? -4.712 0.944 -4.406 1.00 94.81 78 HIS A O 1
ATOM 587 N N . LEU A 1 79 ? -6.223 2.388 -3.551 1.00 95.88 79 LEU A N 1
ATOM 588 C CA . LEU A 1 79 ? -6.511 1.653 -2.321 1.00 95.88 79 LEU A CA 1
ATOM 589 C C . LEU A 1 79 ? -7.873 0.972 -2.399 1.00 95.88 79 LEU A C 1
ATOM 591 O O . LEU A 1 79 ? -8.867 1.618 -2.729 1.00 95.88 79 LEU A O 1
ATOM 595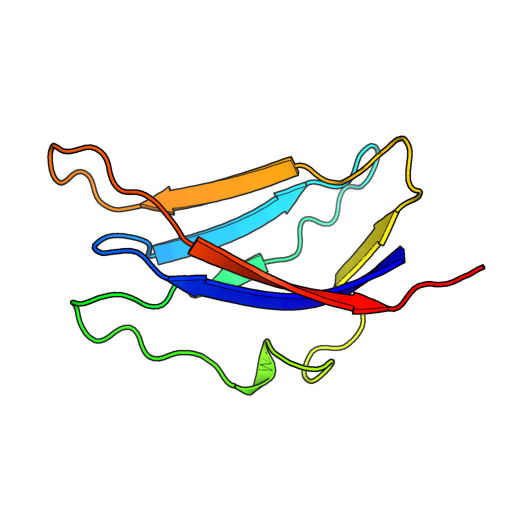 N N . ASP A 1 80 ? -7.920 -0.301 -2.020 1.00 97.12 80 ASP A N 1
ATOM 596 C CA . ASP A 1 80 ? -9.165 -1.027 -1.806 1.00 97.12 80 ASP A CA 1
ATOM 597 C C . ASP A 1 80 ? -9.466 -0.996 -0.300 1.00 97.12 80 ASP A C 1
ATOM 599 O O . ASP A 1 80 ? -8.804 -1.667 0.500 1.00 97.12 80 ASP A O 1
ATOM 603 N N . LEU A 1 81 ? -10.430 -0.157 0.089 1.00 97.06 81 LEU A N 1
ATOM 604 C CA . LEU A 1 81 ? -10.782 0.100 1.485 1.00 97.06 81 LEU A CA 1
ATOM 605 C C . LEU A 1 81 ? -12.196 -0.380 1.802 1.00 97.06 81 LEU A C 1
ATOM 607 O O . LEU A 1 81 ? -13.137 -0.111 1.056 1.00 97.06 81 LEU A O 1
ATOM 611 N N . ILE A 1 82 ? -12.352 -1.003 2.968 1.00 97.94 82 ILE A N 1
ATOM 612 C CA . ILE A 1 82 ? -13.655 -1.302 3.566 1.00 97.94 82 ILE A CA 1
ATOM 613 C C . ILE A 1 82 ? -13.793 -0.461 4.834 1.00 97.94 82 ILE A C 1
ATOM 615 O O . ILE A 1 82 ? -12.925 -0.478 5.712 1.00 97.94 82 ILE A O 1
ATOM 619 N N . LYS A 1 83 ? -14.882 0.306 4.948 1.00 96.62 83 LYS A N 1
ATOM 620 C CA . LYS A 1 83 ? -15.220 0.946 6.222 1.00 96.62 83 LYS A CA 1
ATOM 621 C C . LYS A 1 83 ? -15.719 -0.135 7.183 1.00 96.62 83 LYS A C 1
ATOM 623 O O . LYS A 1 83 ? -16.637 -0.876 6.853 1.00 96.62 83 LYS A O 1
ATOM 628 N N . ILE A 1 84 ? -15.106 -0.191 8.358 1.00 94.12 84 ILE A N 1
ATOM 629 C CA . ILE A 1 84 ? -15.512 -1.051 9.469 1.00 94.12 84 ILE A CA 1
ATOM 630 C C . ILE A 1 84 ? -15.812 -0.152 10.665 1.00 94.12 84 ILE A C 1
ATOM 632 O O . ILE A 1 84 ? -15.044 0.788 10.896 1.00 94.12 84 ILE A O 1
ATOM 636 N N . GLY A 1 85 ? -16.920 -0.430 11.361 1.00 83.56 85 GLY A N 1
ATOM 637 C CA . GLY A 1 85 ? -17.444 0.411 12.448 1.00 83.56 85 GLY A CA 1
ATOM 638 C C . GLY A 1 85 ? -17.625 1.874 12.052 1.00 83.56 85 GLY A C 1
ATOM 639 O O . GLY A 1 85 ? -17.322 2.727 12.908 1.00 83.56 85 GLY A O 1
#

Radius of gyration: 13.15 Å; Cα contacts (8 Å, |Δi|>4): 190; chains: 1; bounding box: 35×25×34 Å

Sequence (85 aa):
YQVVGARCFSATVVLFRFVPIGEAHRPGGLGSNLLDIKTIDLQRSGGLGVWCEFDQITPPSVDFLKGIAAGADDPVLHLDLIKIG

Secondary structure (DSSP, 8-state):
-EEEEEEEE-SSEEEEEEE-TT-S---EEEEE-TTS----GGGSTTTT---EE--SSSPPEEEEEE---SS----EEEEEEE---